Protein AF-A0A9D8YA93-F1 (afdb_monomer)

Sequence (61 aa):
MSEFKLISSFQPAGDQPTAIADLTEGINAGDKFQTLLRISDLEEVKNSDANSSSYHYSCKK

Mean predicted aligned error: 11.87 Å

pLDDT: mean 72.74, std 22.64, range [36.66, 94.5]

Secondary structure (DSSP, 8-state):
-PPP----SS---TTHHHHHHHHHHHHHHT-S--------SS------S-S----------

Radius of gyration: 15.38 Å; Cα contacts (8 Å, |Δi|>4): 8; chains: 1; bounding box: 34×39×32 Å

Foldseek 3Di:
DDDDDDDDPDDDDDCRVVLVVVVVVCVVVVPPDDDDDDDDVPDDPPPPDDDDDPPPPPPDD

Structure (mmCIF, N/CA/C/O backbone):
data_AF-A0A9D8YA93-F1
#
_entry.id   AF-A0A9D8YA93-F1
#
loop_
_atom_site.group_PDB
_atom_site.id
_atom_site.type_symbol
_atom_site.label_atom_id
_atom_site.label_alt_id
_atom_site.label_comp_id
_atom_site.label_asym_id
_atom_site.label_entity_id
_atom_site.label_seq_id
_atom_site.pdbx_PDB_ins_code
_atom_site.Cartn_x
_atom_site.Cartn_y
_atom_site.Cartn_z
_atom_site.occupancy
_atom_site.B_iso_or_equiv
_atom_site.auth_seq_id
_atom_site.auth_comp_id
_atom_site.auth_asym_id
_atom_site.auth_atom_id
_atom_site.pdbx_PDB_model_num
ATOM 1 N N . MET A 1 1 ? -14.849 8.826 12.478 1.00 68.25 1 MET A N 1
ATOM 2 C CA . MET A 1 1 ? -13.493 9.123 11.971 1.00 68.25 1 MET A CA 1
ATOM 3 C C . MET A 1 1 ? -13.647 9.949 10.709 1.00 68.25 1 MET A C 1
ATOM 5 O O . MET A 1 1 ? -14.559 9.662 9.947 1.00 68.25 1 MET A O 1
ATOM 9 N N . SER A 1 2 ? -12.832 10.985 10.523 1.00 87.19 2 SER A N 1
ATOM 10 C CA . SER A 1 2 ? -12.764 11.715 9.252 1.00 87.19 2 SER A CA 1
ATOM 11 C C . SER A 1 2 ? -12.042 10.863 8.209 1.00 87.19 2 SER A C 1
ATOM 13 O O . SER A 1 2 ? -11.050 10.216 8.547 1.00 87.19 2 SER A O 1
ATOM 15 N N . GLU A 1 3 ? -12.515 10.871 6.964 1.00 93.31 3 GLU A N 1
ATOM 16 C CA . GLU A 1 3 ? -11.824 10.194 5.864 1.00 93.31 3 GLU A CA 1
ATOM 17 C C . GLU A 1 3 ? -10.421 10.775 5.662 1.00 93.31 3 GLU A C 1
ATOM 19 O O . GLU A 1 3 ? -10.221 11.994 5.668 1.00 93.31 3 GLU A O 1
ATOM 24 N N . PHE A 1 4 ? -9.436 9.893 5.487 1.00 93.12 4 PHE A N 1
ATOM 25 C CA . PHE A 1 4 ? -8.090 10.303 5.118 1.00 93.12 4 PHE A CA 1
ATOM 26 C C . PHE A 1 4 ? -8.075 10.684 3.636 1.00 93.12 4 PHE A C 1
ATOM 28 O O . PHE A 1 4 ? -8.358 9.854 2.774 1.00 93.12 4 PHE A O 1
ATOM 35 N N . LYS A 1 5 ? -7.727 11.937 3.330 1.00 93.44 5 LYS A N 1
ATOM 36 C CA . LYS A 1 5 ? -7.601 12.428 1.955 1.00 93.44 5 LYS A CA 1
ATOM 37 C C . LYS A 1 5 ? -6.143 12.739 1.643 1.00 93.44 5 LYS A C 1
ATOM 39 O O . LYS A 1 5 ? -5.597 13.721 2.141 1.00 93.44 5 LYS A O 1
ATOM 44 N N . LEU A 1 6 ? -5.531 11.925 0.787 1.00 91.94 6 LEU A N 1
ATOM 45 C CA . LEU A 1 6 ? -4.183 12.172 0.283 1.00 91.94 6 LEU A CA 1
ATOM 46 C C . LEU A 1 6 ? -4.204 13.307 -0.753 1.00 91.94 6 LEU A C 1
ATOM 48 O O . LEU A 1 6 ? -4.976 13.262 -1.710 1.00 91.94 6 LEU A O 1
ATOM 52 N N . ILE A 1 7 ? -3.346 14.314 -0.577 1.00 94.06 7 ILE A N 1
ATOM 53 C CA . ILE A 1 7 ? -3.132 15.398 -1.545 1.00 94.06 7 ILE A CA 1
ATOM 54 C C . ILE A 1 7 ? -1.662 15.356 -1.961 1.00 94.06 7 ILE A C 1
ATOM 56 O O . ILE A 1 7 ? -0.777 15.554 -1.133 1.00 94.06 7 ILE A O 1
ATOM 60 N N . SER A 1 8 ? -1.403 15.084 -3.239 1.00 91.81 8 SER A N 1
ATOM 61 C CA . SER A 1 8 ? -0.057 15.015 -3.810 1.00 91.81 8 SER A CA 1
ATOM 62 C C . SER A 1 8 ? -0.083 15.475 -5.265 1.00 91.81 8 SER A C 1
ATOM 64 O O . SER A 1 8 ? -1.007 15.138 -6.003 1.00 91.81 8 SER A O 1
ATOM 66 N N . SER A 1 9 ? 0.947 16.212 -5.682 1.00 93.88 9 SER A N 1
ATOM 67 C CA . SER A 1 9 ? 1.186 16.545 -7.095 1.00 93.88 9 SER A CA 1
ATOM 68 C C . SER A 1 9 ? 1.844 15.397 -7.868 1.00 93.88 9 SER A C 1
ATOM 70 O O . SER A 1 9 ? 1.915 15.443 -9.093 1.00 93.88 9 SER A O 1
ATOM 72 N N . PHE A 1 10 ? 2.342 14.381 -7.160 1.00 89.25 10 PHE A N 1
ATOM 73 C CA . PHE A 1 10 ? 3.003 13.211 -7.726 1.00 89.25 10 PHE A CA 1
ATOM 74 C C . PHE A 1 10 ? 2.079 12.002 -7.663 1.00 89.25 10 PHE A C 1
ATOM 76 O O . PHE A 1 10 ? 1.482 11.722 -6.619 1.00 89.25 10 PHE A O 1
ATOM 83 N N . GLN A 1 11 ? 1.997 11.288 -8.781 1.00 88.19 11 GLN A N 1
ATOM 84 C CA . GLN A 1 11 ? 1.344 9.990 -8.854 1.00 88.19 11 GLN A CA 1
ATOM 85 C C . GLN A 1 11 ? 2.356 8.895 -8.496 1.00 88.19 11 GLN A C 1
ATOM 87 O O . GLN A 1 11 ? 3.544 9.062 -8.786 1.00 88.19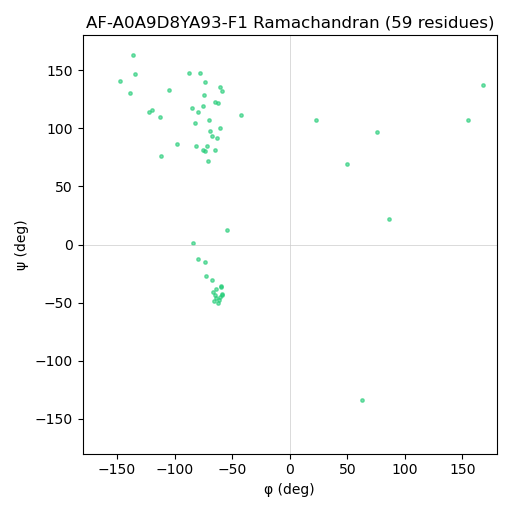 11 GLN A O 1
ATOM 92 N N . PRO A 1 12 ? 1.917 7.791 -7.870 1.00 85.19 12 PRO A N 1
ATOM 93 C CA . PRO A 1 12 ? 2.796 6.661 -7.611 1.00 85.19 12 PRO A CA 1
ATOM 94 C C . PRO A 1 12 ? 3.353 6.128 -8.936 1.00 85.19 12 PRO A C 1
ATOM 96 O O . PRO A 1 12 ? 2.598 5.936 -9.890 1.00 85.19 12 PRO A O 1
ATOM 99 N N . ALA A 1 13 ? 4.662 5.904 -8.999 1.00 84.75 13 ALA A N 1
ATOM 100 C CA . ALA A 1 13 ? 5.348 5.446 -10.207 1.00 84.75 13 ALA A CA 1
ATOM 101 C C . ALA A 1 13 ? 6.359 4.335 -9.886 1.00 84.75 13 ALA A C 1
ATOM 103 O O . ALA A 1 13 ? 6.746 4.153 -8.729 1.00 84.75 13 ALA A O 1
ATOM 104 N N . GLY A 1 14 ? 6.784 3.592 -10.913 1.00 85.31 14 GLY A N 1
ATOM 105 C CA . GLY A 1 14 ? 7.629 2.406 -10.740 1.00 85.31 14 GLY A CA 1
ATOM 106 C C . GLY A 1 14 ? 6.903 1.332 -9.929 1.00 85.31 14 GLY A C 1
ATOM 107 O O . GLY A 1 14 ? 5.717 1.101 -10.153 1.00 85.31 14 GLY A O 1
ATOM 108 N N . ASP A 1 15 ? 7.584 0.746 -8.946 1.00 87.25 15 ASP A N 1
ATOM 109 C CA . ASP A 1 15 ? 7.028 -0.307 -8.078 1.00 87.25 15 ASP A CA 1
ATOM 110 C C . ASP A 1 15 ? 6.217 0.223 -6.885 1.00 87.25 15 ASP A C 1
ATOM 112 O O . ASP A 1 15 ? 5.690 -0.545 -6.080 1.00 87.25 15 ASP A O 1
ATOM 116 N N . GLN A 1 16 ? 6.077 1.546 -6.756 1.00 88.00 16 GLN A N 1
ATOM 117 C CA . GLN A 1 16 ? 5.308 2.150 -5.666 1.00 88.00 16 GLN A CA 1
ATOM 118 C C . GLN A 1 16 ? 3.836 1.700 -5.612 1.00 88.00 16 GLN A C 1
ATOM 120 O O . GLN A 1 16 ? 3.373 1.429 -4.505 1.00 88.00 16 GLN A O 1
ATOM 125 N N . PRO A 1 17 ? 3.078 1.600 -6.728 1.00 91.25 17 PRO A N 1
ATOM 126 C CA . PRO A 1 17 ? 1.699 1.112 -6.685 1.00 91.25 17 PRO A CA 1
ATOM 127 C C . PRO A 1 17 ? 1.594 -0.306 -6.111 1.00 91.25 17 PRO A C 1
ATOM 129 O O . PRO A 1 17 ? 0.720 -0.567 -5.287 1.00 91.25 17 PRO A O 1
ATOM 132 N N . THR A 1 18 ? 2.508 -1.193 -6.508 1.00 88.88 18 THR A N 1
ATOM 133 C CA . THR A 1 18 ? 2.559 -2.583 -6.039 1.00 88.88 18 THR A CA 1
ATOM 134 C C . THR A 1 18 ? 2.875 -2.636 -4.549 1.00 88.88 18 THR A C 1
ATOM 136 O O . THR A 1 18 ? 2.125 -3.231 -3.784 1.00 88.88 18 THR A O 1
ATOM 139 N N . ALA A 1 19 ? 3.900 -1.904 -4.104 1.00 89.25 19 ALA A N 1
ATOM 140 C CA . ALA A 1 19 ? 4.259 -1.843 -2.689 1.00 89.25 19 ALA A CA 1
ATOM 141 C C . ALA A 1 19 ? 3.120 -1.298 -1.806 1.00 89.25 19 ALA A C 1
ATOM 143 O O . ALA A 1 19 ? 2.937 -1.748 -0.677 1.00 89.25 19 ALA A O 1
ATOM 144 N N . ILE A 1 20 ? 2.336 -0.334 -2.305 1.00 92.12 20 ILE A N 1
ATOM 145 C CA . ILE A 1 20 ? 1.151 0.169 -1.594 1.00 92.12 20 ILE A CA 1
ATOM 146 C C . ILE A 1 20 ? 0.090 -0.932 -1.467 1.00 92.12 20 ILE A C 1
ATOM 148 O O . ILE A 1 20 ? -0.499 -1.074 -0.393 1.00 92.12 20 ILE A O 1
ATOM 152 N N . ALA A 1 21 ? -0.160 -1.692 -2.536 1.00 91.62 21 ALA A N 1
ATOM 153 C CA . ALA A 1 21 ? -1.138 -2.777 -2.532 1.00 91.62 21 ALA A CA 1
ATOM 154 C C . ALA A 1 21 ? -0.758 -3.870 -1.522 1.00 91.62 21 ALA A C 1
ATOM 156 O O . ALA A 1 21 ? -1.568 -4.180 -0.648 1.00 91.62 21 ALA A O 1
ATOM 157 N N . ASP A 1 22 ? 0.487 -4.347 -1.567 1.00 89.75 22 ASP A N 1
ATOM 158 C CA . ASP A 1 22 ? 0.989 -5.408 -0.684 1.00 89.75 22 ASP A CA 1
ATOM 159 C C . ASP A 1 22 ? 0.909 -5.000 0.794 1.00 89.75 22 ASP A C 1
ATOM 161 O O . ASP A 1 22 ? 0.409 -5.747 1.637 1.00 89.75 22 ASP A O 1
ATOM 165 N N . LEU A 1 23 ? 1.333 -3.770 1.117 1.00 92.75 23 LEU A N 1
ATOM 166 C CA . LEU A 1 23 ? 1.262 -3.266 2.490 1.00 92.75 23 LEU A CA 1
ATOM 167 C C . LEU A 1 23 ? -0.181 -3.136 2.990 1.00 92.75 23 LEU A C 1
ATOM 169 O O . LEU A 1 23 ? -0.481 -3.405 4.158 1.00 92.75 23 LEU A O 1
ATOM 173 N N . THR A 1 24 ? -1.082 -2.705 2.105 1.00 94.19 24 THR A N 1
ATOM 174 C CA . THR A 1 24 ? -2.509 -2.568 2.420 1.00 94.19 24 THR A CA 1
ATOM 175 C C . THR A 1 24 ? -3.136 -3.935 2.672 1.00 94.19 24 THR A C 1
ATOM 177 O O . THR A 1 24 ? -3.913 -4.088 3.617 1.00 94.19 24 THR A O 1
ATOM 180 N N . GLU A 1 25 ? -2.778 -4.939 1.872 1.00 94.50 25 GLU A N 1
ATOM 181 C CA . GLU A 1 25 ? -3.226 -6.316 2.068 1.00 94.50 25 GLU A CA 1
ATOM 182 C C . GLU A 1 25 ? -2.752 -6.871 3.413 1.00 94.50 25 GLU A C 1
ATOM 184 O O . 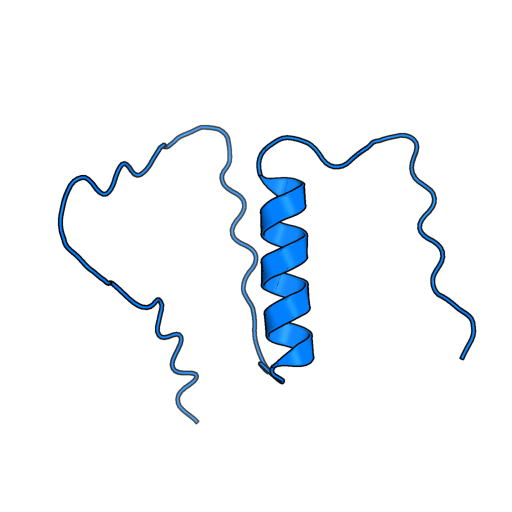GLU A 1 25 ? -3.584 -7.354 4.179 1.00 94.50 25 GLU A O 1
ATOM 189 N N . GLY A 1 26 ? -1.472 -6.707 3.767 1.00 92.06 26 GLY A N 1
ATOM 190 C CA . GLY A 1 26 ? -0.951 -7.152 5.065 1.00 92.06 26 GLY A CA 1
ATOM 191 C C . GLY A 1 26 ? -1.655 -6.488 6.257 1.00 92.06 26 GLY A C 1
ATOM 192 O O . GLY A 1 26 ? -1.943 -7.139 7.263 1.00 92.06 26 GLY A O 1
ATOM 193 N N . ILE A 1 27 ? -2.019 -5.201 6.143 1.00 93.69 27 ILE A N 1
ATOM 194 C CA . ILE A 1 27 ? -2.798 -4.509 7.189 1.00 93.69 27 ILE A CA 1
ATOM 195 C C . ILE A 1 27 ? -4.181 -5.153 7.324 1.00 93.69 27 ILE A C 1
ATOM 197 O O . ILE A 1 27 ? -4.618 -5.443 8.439 1.00 93.69 27 ILE A O 1
ATOM 201 N N . ASN A 1 28 ? -4.857 -5.403 6.201 1.00 94.00 28 ASN A N 1
ATOM 202 C CA . ASN A 1 28 ? -6.182 -6.023 6.188 1.00 94.00 28 ASN A CA 1
ATOM 203 C C . ASN A 1 28 ? -6.152 -7.489 6.653 1.00 94.00 28 ASN A C 1
ATOM 205 O O . ASN A 1 28 ? -7.111 -7.953 7.268 1.00 94.00 28 ASN A O 1
ATOM 209 N N . ALA A 1 29 ? -5.049 -8.199 6.406 1.00 94.25 29 ALA A N 1
ATOM 210 C CA . ALA A 1 29 ? -4.806 -9.559 6.880 1.00 94.25 29 ALA A CA 1
ATOM 211 C C . ALA A 1 29 ? -4.493 -9.628 8.389 1.00 94.25 29 ALA A C 1
ATOM 213 O O . ALA A 1 29 ? -4.581 -10.699 8.992 1.00 94.25 29 ALA A O 1
ATOM 214 N N . GLY A 1 30 ? -4.178 -8.492 9.024 1.00 94.50 30 GLY A N 1
ATOM 215 C CA . GLY A 1 30 ? -3.863 -8.410 10.452 1.00 94.50 30 GLY A CA 1
ATOM 216 C C . GLY A 1 30 ? -2.392 -8.671 10.782 1.00 94.50 30 GLY A C 1
ATOM 217 O O . GLY A 1 30 ? -2.067 -9.016 11.927 1.00 94.50 30 GLY A O 1
ATOM 218 N N . ASP A 1 31 ? -1.496 -8.500 9.810 1.00 92.69 31 ASP A N 1
ATOM 219 C CA . ASP A 1 31 ? -0.063 -8.624 10.033 1.00 92.69 31 ASP A CA 1
ATOM 220 C C . ASP A 1 31 ? 0.426 -7.531 10.983 1.00 92.69 31 ASP A C 1
ATOM 222 O O . ASP A 1 31 ? 0.280 -6.331 10.749 1.00 92.69 31 ASP A O 1
ATOM 226 N N . LYS A 1 32 ? 1.043 -7.959 12.088 1.00 91.56 32 LYS A N 1
ATOM 2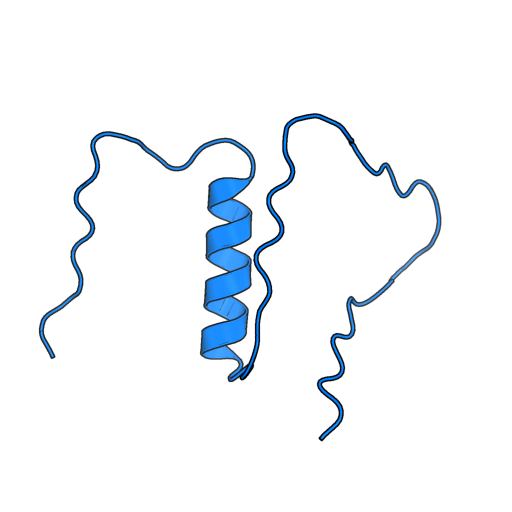27 C CA . LYS A 1 32 ? 1.532 -7.040 13.128 1.00 91.56 32 LYS A CA 1
ATOM 228 C C . LYS A 1 32 ? 2.776 -6.267 12.707 1.00 91.56 32 LYS A C 1
ATOM 230 O O . LYS A 1 32 ? 3.030 -5.189 13.237 1.00 91.56 32 LYS A O 1
ATOM 235 N N . PHE A 1 33 ? 3.568 -6.843 11.810 1.00 93.56 33 PHE A N 1
ATOM 236 C CA . PHE A 1 33 ? 4.841 -6.290 11.381 1.00 93.56 33 PHE A CA 1
ATOM 237 C C . PHE A 1 33 ? 4.975 -6.474 9.881 1.00 93.56 33 PHE A C 1
ATOM 239 O O . PHE A 1 33 ? 4.795 -7.577 9.374 1.00 93.56 33 PHE A O 1
ATOM 246 N N . GLN A 1 34 ? 5.323 -5.395 9.196 1.00 88.62 34 GLN A N 1
ATOM 247 C CA . GLN A 1 34 ? 5.614 -5.395 7.772 1.00 88.62 34 GLN A CA 1
ATOM 248 C C . GLN A 1 34 ? 6.887 -4.585 7.544 1.00 88.62 34 GLN A C 1
ATOM 250 O O . GLN A 1 34 ? 7.176 -3.646 8.289 1.00 88.62 34 GLN A O 1
ATOM 255 N N . THR A 1 35 ? 7.683 -4.967 6.549 1.00 90.06 35 THR A N 1
ATOM 256 C CA . THR A 1 35 ? 8.925 -4.271 6.195 1.00 90.06 35 THR A CA 1
ATOM 257 C C . THR A 1 35 ? 8.842 -3.836 4.745 1.00 90.06 35 THR A C 1
ATOM 259 O O . THR A 1 35 ? 8.822 -4.669 3.846 1.00 90.06 35 THR A O 1
ATOM 262 N N . LEU A 1 36 ? 8.810 -2.523 4.520 1.00 89.94 36 LEU A N 1
ATOM 263 C CA . LEU A 1 36 ? 8.881 -1.956 3.180 1.00 89.94 36 LEU A CA 1
ATOM 264 C C . LEU A 1 36 ? 10.346 -1.893 2.743 1.00 89.94 36 LEU A C 1
ATOM 266 O O . LEU A 1 36 ? 11.102 -1.031 3.195 1.00 89.94 36 LEU A O 1
ATOM 270 N N . LEU A 1 37 ? 10.744 -2.807 1.863 1.00 84.38 37 LEU A N 1
ATOM 271 C CA . LEU A 1 37 ? 12.060 -2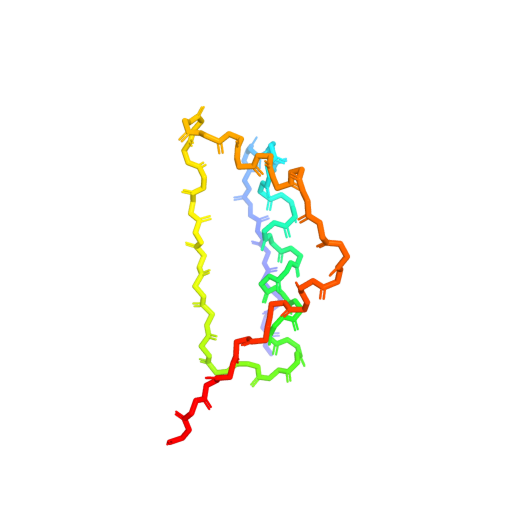.773 1.239 1.00 84.38 37 LEU A CA 1
ATOM 272 C C . LEU A 1 37 ? 12.004 -1.859 0.019 1.00 84.38 37 LEU A C 1
ATOM 274 O O . LEU A 1 37 ? 11.269 -2.110 -0.933 1.00 84.38 37 LEU A O 1
ATOM 278 N N . ARG A 1 38 ? 12.786 -0.778 0.046 1.00 75.56 38 ARG A N 1
ATOM 279 C CA . ARG A 1 38 ? 12.989 0.044 -1.144 1.00 75.56 38 ARG A CA 1
ATOM 280 C C . ARG A 1 38 ? 14.014 -0.645 -2.033 1.00 75.56 38 ARG A C 1
ATOM 282 O O . ARG A 1 38 ? 15.193 -0.687 -1.686 1.00 75.56 38 ARG A O 1
ATOM 289 N N . ILE A 1 39 ? 13.571 -1.090 -3.199 1.00 60.06 39 ILE A N 1
ATOM 290 C CA . ILE A 1 39 ? 14.467 -1.373 -4.313 1.00 60.06 39 ILE A CA 1
ATOM 291 C C . ILE A 1 39 ? 14.949 0.004 -4.782 1.00 60.06 39 ILE A C 1
ATOM 293 O O . ILE A 1 39 ? 14.170 0.834 -5.244 1.00 60.06 39 ILE A O 1
ATOM 297 N N . SER A 1 40 ? 16.203 0.326 -4.496 1.00 55.81 40 SER A N 1
ATOM 298 C CA . SER A 1 40 ? 16.884 1.406 -5.218 1.00 55.81 40 SER A CA 1
ATOM 299 C C . SER A 1 40 ? 17.280 0.792 -6.558 1.00 55.81 40 SER A C 1
ATOM 301 O O . SER A 1 40 ? 17.532 -0.405 -6.561 1.00 55.81 40 SER A O 1
ATOM 303 N N . ASP A 1 41 ? 17.327 1.535 -7.662 1.00 49.12 41 ASP A N 1
ATOM 304 C CA . ASP A 1 41 ? 17.474 1.040 -9.053 1.00 49.12 41 ASP A CA 1
ATOM 305 C C . ASP A 1 41 ? 18.689 0.113 -9.373 1.00 49.12 41 ASP A C 1
ATOM 307 O O . ASP A 1 41 ? 18.998 -0.147 -10.532 1.00 49.12 41 ASP A O 1
ATOM 311 N N . LEU A 1 42 ? 19.399 -0.401 -8.369 1.00 46.53 42 LEU A N 1
ATOM 312 C CA . LEU A 1 42 ? 20.471 -1.383 -8.434 1.00 46.53 42 LEU A CA 1
ATOM 313 C C . LEU A 1 42 ? 20.026 -2.709 -7.792 1.00 46.53 42 LEU A C 1
ATOM 315 O O . LEU A 1 42 ? 20.388 -2.999 -6.658 1.00 46.53 42 LEU A O 1
ATOM 319 N N . GLU A 1 43 ? 19.202 -3.465 -8.518 1.00 44.56 43 GLU A N 1
ATOM 320 C CA . GLU A 1 43 ? 19.319 -4.916 -8.771 1.00 44.56 43 GLU A CA 1
ATOM 321 C C . GLU A 1 43 ? 17.943 -5.528 -9.082 1.00 44.56 43 GLU A C 1
ATOM 323 O O . GLU A 1 43 ? 17.115 -5.761 -8.201 1.00 44.56 43 GLU A O 1
ATOM 328 N N . GLU A 1 44 ? 17.727 -5.864 -10.361 1.00 43.72 44 GLU A N 1
ATOM 329 C CA . GLU A 1 44 ? 16.837 -6.963 -10.733 1.00 43.72 44 GLU A CA 1
ATOM 330 C C . GLU A 1 44 ? 17.403 -8.243 -10.102 1.00 43.72 44 GLU A C 1
ATOM 332 O O . GLU A 1 44 ? 18.301 -8.881 -10.658 1.00 43.72 44 GLU A O 1
ATOM 337 N N . VAL A 1 45 ? 16.844 -8.677 -8.973 1.00 52.50 45 VAL A N 1
ATOM 338 C CA . VAL A 1 45 ? 16.938 -10.089 -8.601 1.00 52.50 45 VAL A CA 1
ATOM 339 C C . VAL A 1 45 ? 16.027 -10.852 -9.558 1.00 52.50 45 VAL A C 1
ATOM 341 O O . VAL A 1 45 ? 14.860 -11.127 -9.268 1.00 52.50 45 VAL A O 1
ATOM 344 N N . LYS A 1 46 ? 16.557 -11.199 -10.736 1.00 44.78 46 LYS A N 1
ATOM 345 C CA . LYS A 1 46 ? 15.976 -12.271 -11.544 1.00 44.78 46 LYS A CA 1
ATOM 346 C C . LYS A 1 46 ? 16.188 -13.570 -10.785 1.00 44.78 46 LYS A C 1
ATOM 348 O O . LYS A 1 46 ? 17.208 -14.230 -10.941 1.00 44.78 46 LYS A O 1
ATOM 353 N N . ASN A 1 47 ? 15.196 -13.957 -9.989 1.00 41.66 47 ASN A N 1
ATOM 354 C CA . ASN A 1 47 ? 15.031 -15.348 -9.590 1.00 41.66 47 ASN A CA 1
ATOM 355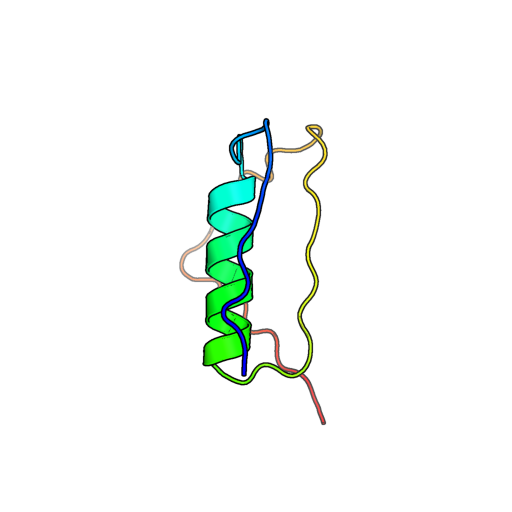 C C . ASN A 1 47 ? 14.554 -16.134 -10.823 1.00 41.66 47 ASN A C 1
ATOM 357 O O . ASN A 1 47 ? 13.389 -16.503 -10.949 1.00 41.66 47 ASN A O 1
ATOM 361 N N . SER A 1 48 ? 15.458 -16.341 -11.782 1.00 48.25 48 SER A N 1
ATOM 362 C CA . SER A 1 48 ? 15.366 -17.452 -12.718 1.00 48.25 48 SER A CA 1
ATOM 363 C C . SER A 1 48 ? 15.787 -18.686 -11.937 1.00 48.25 48 SER A C 1
ATOM 365 O O . SER A 1 48 ? 16.967 -18.993 -11.922 1.00 48.25 48 SER A O 1
ATOM 367 N N . ASP A 1 49 ? 14.865 -19.248 -11.159 1.00 43.06 49 ASP A N 1
ATOM 368 C CA . ASP A 1 49 ? 14.766 -20.670 -10.820 1.00 43.06 49 ASP A CA 1
ATOM 369 C C . ASP A 1 49 ? 13.762 -20.863 -9.671 1.00 43.06 49 ASP A C 1
ATOM 371 O O . ASP A 1 49 ? 13.757 -20.136 -8.682 1.00 43.06 49 ASP A O 1
ATOM 375 N N . ALA A 1 50 ? 12.943 -21.906 -9.823 1.00 41.69 50 ALA A N 1
ATOM 376 C CA . ALA A 1 50 ? 12.048 -22.510 -8.834 1.00 41.69 50 ALA A CA 1
ATOM 377 C C . ALA A 1 50 ? 10.730 -21.777 -8.494 1.00 41.69 50 ALA A C 1
ATOM 379 O O . ALA A 1 50 ? 10.627 -20.944 -7.601 1.00 41.69 50 ALA A O 1
ATOM 380 N N . ASN A 1 51 ? 9.666 -22.225 -9.168 1.00 39.88 51 ASN A N 1
ATOM 381 C CA . ASN A 1 51 ? 8.466 -22.782 -8.533 1.00 39.88 51 ASN A CA 1
ATOM 382 C C . ASN A 1 51 ? 8.208 -22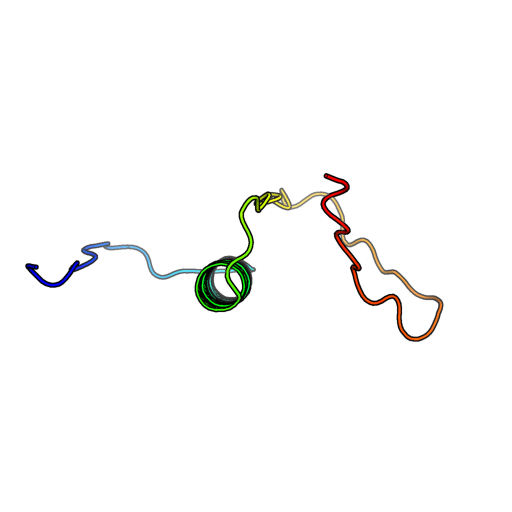.353 -7.069 1.00 39.88 51 ASN A C 1
ATOM 384 O O . ASN A 1 51 ? 8.826 -22.887 -6.153 1.00 39.88 51 ASN A O 1
ATOM 388 N N . SER A 1 52 ? 7.207 -21.490 -6.862 1.00 48.91 52 SER A N 1
ATOM 389 C CA . SER A 1 52 ? 6.467 -21.362 -5.599 1.00 48.91 52 SER A CA 1
ATOM 390 C C . SER A 1 52 ? 7.332 -21.228 -4.334 1.00 48.91 52 SER A C 1
ATOM 392 O O . SER A 1 52 ? 7.302 -22.098 -3.462 1.00 48.91 52 SER A O 1
ATOM 394 N N . SER A 1 53 ? 8.020 -20.101 -4.158 1.00 41.03 53 SER A N 1
ATOM 395 C CA . SER A 1 53 ? 8.401 -19.676 -2.809 1.00 41.03 53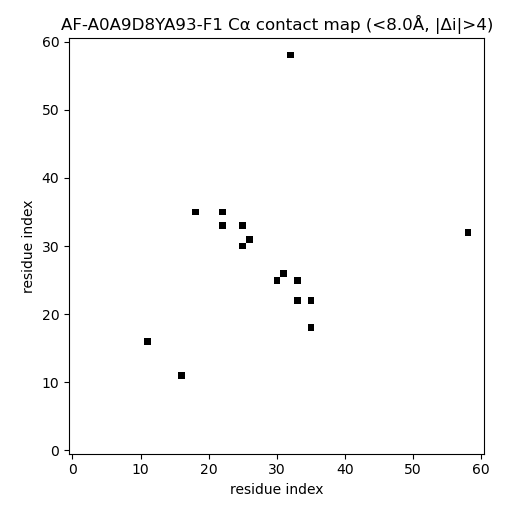 SER A CA 1
ATOM 396 C C . SER A 1 53 ? 7.388 -18.649 -2.321 1.00 41.03 53 SER A C 1
ATOM 398 O O . SER A 1 53 ? 7.538 -17.446 -2.510 1.00 41.03 53 SER A O 1
ATOM 400 N N . SER A 1 54 ? 6.302 -19.160 -1.737 1.00 40.31 54 SER A N 1
ATOM 401 C CA . SER A 1 54 ? 5.479 -18.423 -0.779 1.00 40.31 54 SER A CA 1
ATOM 402 C C . SER A 1 54 ? 6.430 -17.688 0.161 1.00 40.31 54 SER A C 1
ATOM 404 O O . SER A 1 54 ? 7.112 -18.346 0.950 1.00 40.31 54 SER A O 1
ATOM 406 N N . TYR A 1 55 ? 6.487 -16.358 0.092 1.00 40.28 55 TYR A N 1
ATOM 407 C CA . TYR A 1 55 ? 7.178 -15.550 1.092 1.00 40.28 55 TYR A CA 1
ATOM 408 C C . TYR A 1 55 ? 6.442 -15.719 2.427 1.00 40.28 55 TYR A C 1
ATOM 410 O O . TYR A 1 55 ? 5.566 -14.948 2.802 1.00 40.28 55 TYR A O 1
ATOM 418 N N . HIS A 1 56 ? 6.743 -16.812 3.126 1.00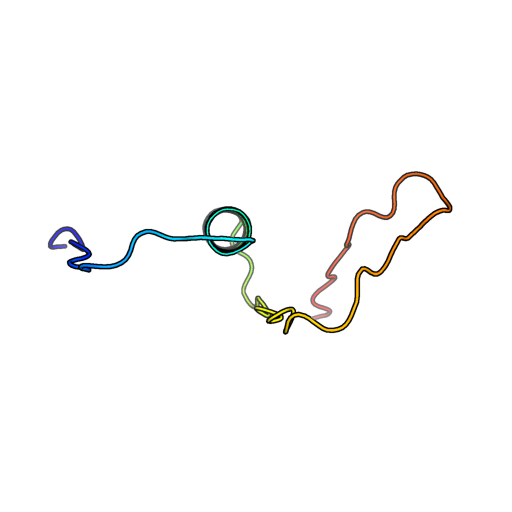 36.66 56 HIS A N 1
ATOM 419 C CA . HIS A 1 56 ? 6.160 -17.142 4.410 1.00 36.66 56 HIS A CA 1
ATOM 420 C C . HIS A 1 56 ? 6.922 -16.353 5.472 1.00 36.66 56 HIS A C 1
ATOM 422 O O . HIS A 1 56 ? 7.873 -16.847 6.082 1.00 36.66 56 HIS A O 1
ATOM 428 N N . TYR A 1 57 ? 6.521 -15.102 5.688 1.00 45.19 57 TYR A N 1
ATOM 429 C CA . TYR A 1 57 ? 6.992 -14.322 6.826 1.00 45.19 57 TYR A CA 1
ATOM 430 C C . TYR A 1 57 ? 6.316 -14.843 8.100 1.00 45.19 57 TYR A C 1
ATOM 432 O O . TYR A 1 57 ? 5.342 -14.298 8.608 1.00 45.19 57 TYR A O 1
ATOM 440 N N . SER A 1 58 ? 6.843 -15.945 8.635 1.00 40.28 58 SER A N 1
ATOM 441 C CA . SER A 1 58 ? 6.481 -16.424 9.968 1.00 40.28 58 SER A CA 1
ATOM 442 C C . SER A 1 58 ? 7.044 -15.455 11.010 1.00 40.28 58 SER A C 1
ATOM 444 O O . SER A 1 58 ? 8.195 -15.586 11.435 1.00 40.28 58 SER A O 1
ATOM 446 N N . CYS A 1 59 ? 6.214 -14.530 11.491 1.00 36.97 59 CYS A N 1
ATOM 447 C CA . CY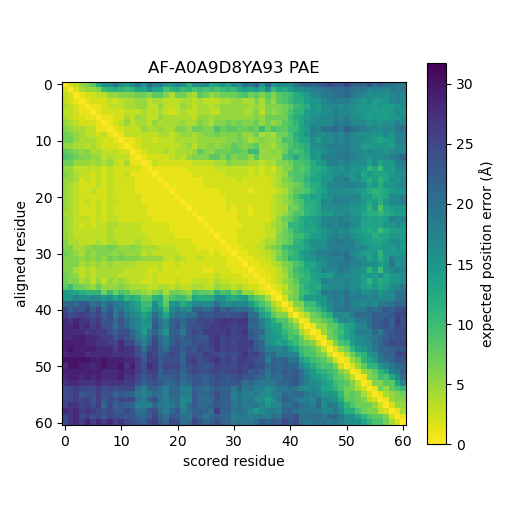S A 1 59 ? 6.436 -13.874 12.777 1.00 36.97 59 CYS A CA 1
ATOM 448 C C . CYS A 1 59 ? 6.372 -14.947 13.879 1.00 36.97 59 CYS A C 1
ATOM 450 O O . CYS A 1 59 ? 5.293 -15.272 14.381 1.00 36.97 59 CYS A O 1
ATOM 452 N N . LYS A 1 60 ? 7.521 -15.533 14.245 1.00 41.41 60 LYS A N 1
ATOM 453 C CA . LYS A 1 60 ? 7.612 -16.386 15.437 1.00 41.41 60 LYS A CA 1
ATOM 454 C C . LYS A 1 60 ? 7.278 -15.520 16.654 1.00 41.41 60 LYS A C 1
ATOM 456 O O . LYS A 1 60 ? 7.889 -14.470 16.841 1.00 41.41 60 LYS A O 1
ATOM 461 N N . LYS A 1 61 ? 6.248 -15.936 17.393 1.00 40.12 61 LYS A N 1
ATOM 462 C CA . LYS A 1 61 ? 5.951 -15.428 18.737 1.00 40.12 61 LYS A CA 1
ATOM 463 C C . LYS A 1 61 ? 7.125 -15.678 19.674 1.00 40.12 61 LYS A C 1
ATOM 465 O O . LYS A 1 61 ? 7.803 -16.712 19.475 1.00 40.12 61 LYS A O 1
#

Solvent-accessible surface area (backbone atoms only — not comparable to full-atom values): 4564 Å² total; per-residue (Å²): 133,84,83,88,78,90,86,70,97,69,76,78,58,86,66,47,56,57,55,51,50,54,54,51,49,38,55,75,74,63,55,91,74,84,82,90,79,78,82,58,101,83,70,87,80,74,76,86,70,74,84,86,75,76,84,74,81,76,80,77,127